Protein AF-A0A418PRT5-F1 (afdb_monomer)

Secondary structure (DSSP, 8-state):
---------------------PPPHHHHHHHHHHHHHHHHHHHHT--STTHHHHHHHHHHHHHHHHHHHHHHHHHHHHHHHH--S---TT----S-----S---HHHHHHHHHHHHHHHHHHHHHHHHHHTTTTTSHHHHS-HHHHHHHHHHHHHHHHHHHHTT-

Solvent-accessible surface area (backbone atoms only — not comparable to full-atom values): 10044 Å² total; per-residue (Å²): 139,84,82,89,81,86,85,87,83,92,72,84,87,72,80,73,72,77,74,75,81,74,57,42,72,68,51,50,51,52,52,52,52,56,51,43,54,49,48,51,58,45,46,76,69,56,80,49,89,63,42,70,61,51,39,48,53,38,52,53,51,44,53,54,46,52,58,46,48,54,57,49,49,57,48,53,53,52,49,50,67,73,42,79,73,83,76,79,89,82,78,77,81,74,96,68,79,87,84,83,74,95,66,54,56,54,53,44,37,48,50,51,32,50,49,38,51,53,51,51,51,48,51,52,53,24,46,58,54,22,72,77,51,91,49,59,52,56,74,74,61,24,75,67,51,55,51,49,46,52,52,49,29,51,56,41,49,52,56,40,56,60,71,75,111

Nearest PDB structures (foldseek):
  8ff9-assembly1_B  TM=7.705E-01  e=9.121E-03  Pseudomonas aeruginosa PAO1
  2c41-assembly1_C  TM=7.977E-01  e=1.294E-02  Thermosynechococcus vestitus BP-1
  2chp-assembly1_A  TM=7.979E-01  e=4.521E-02  Bacillus subtilis subsp. subtilis str. 168
  6txm-assembly1_E  TM=4.914E-01  e=2.737E-01  Thermotoga maritima MSB8
  4cmy-assembly1_V  TM=5.154E-01  e=6.093E-01  Chlorobaculum tepidum

Organism: NCBI:txid2056311

Mean predicted aligned error: 12.49 Å

pLDDT: mean 70.8, std 19.63, range [31.16, 93.81]

Sequence (165 aa):
MIQILETTVNTIQSGTEKEIARPSIDQLFIELRSFNEQVKISCDNFQGPDCFDLHRSFKELNAFMDLKIERMGKHVLTLEMQTFKKSSSEHYPRNYELVEGVFTDADRVSNVVSGLGNLIQITRLTLIEDSRSEKVLSRLVGKTFYQELENRRWLFSMYSKYLFM

Structure (mmCIF, N/CA/C/O backbone):
data_AF-A0A418PRT5-F1
#
_entry.id   AF-A0A418PRT5-F1
#
loop_
_atom_site.group_PDB
_atom_site.id
_atom_site.type_symbol
_atom_site.label_atom_id
_atom_site.label_alt_id
_atom_site.label_comp_id
_atom_site.label_asym_id
_atom_site.label_entity_id
_atom_site.label_seq_id
_atom_site.pdbx_PDB_ins_code
_atom_site.Cartn_x
_atom_site.Cartn_y
_atom_site.Cartn_z
_atom_site.occupancy
_atom_site.B_iso_or_equiv
_atom_site.auth_seq_id
_atom_site.auth_comp_id
_atom_site.auth_asym_id
_atom_site.auth_atom_id
_atom_site.pdbx_PDB_model_num
ATOM 1 N N . MET A 1 1 ? 19.012 43.274 57.024 1.00 36.44 1 MET A N 1
ATOM 2 C CA . MET A 1 1 ? 20.366 43.288 56.425 1.00 36.44 1 MET A CA 1
ATOM 3 C C . MET A 1 1 ? 20.755 41.831 56.222 1.00 36.44 1 MET A C 1
ATOM 5 O O . MET A 1 1 ? 20.863 41.152 57.224 1.00 36.44 1 MET A O 1
ATOM 9 N N . ILE A 1 2 ? 20.857 41.237 55.036 1.00 38.31 2 ILE A N 1
ATOM 10 C CA . ILE A 1 2 ? 21.070 41.726 53.669 1.00 38.31 2 ILE A CA 1
ATOM 11 C C . ILE A 1 2 ? 20.307 40.797 52.705 1.00 38.31 2 ILE A C 1
ATOM 13 O O . ILE A 1 2 ? 20.152 39.607 52.957 1.00 38.31 2 ILE A O 1
ATOM 17 N N . GLN A 1 3 ? 19.804 41.412 51.643 1.00 36.78 3 GLN A N 1
ATOM 18 C CA . GLN A 1 3 ? 19.104 40.871 50.479 1.00 36.78 3 GLN A CA 1
ATOM 19 C C . GLN A 1 3 ? 20.142 40.556 49.376 1.00 36.78 3 GLN A C 1
ATOM 21 O O . GLN A 1 3 ? 21.249 41.081 49.462 1.00 36.78 3 GLN A O 1
ATOM 26 N N . ILE A 1 4 ? 19.737 39.853 48.301 1.00 39.75 4 ILE A N 1
ATOM 27 C CA . ILE A 1 4 ? 20.476 39.568 47.034 1.00 39.75 4 ILE A CA 1
ATOM 28 C C . ILE A 1 4 ? 21.234 38.214 47.122 1.00 39.75 4 ILE A C 1
ATOM 30 O O . ILE A 1 4 ? 22.131 38.069 47.939 1.00 39.75 4 ILE A O 1
ATOM 34 N N . LEU A 1 5 ? 20.890 37.132 46.404 1.00 37.69 5 LEU A N 1
ATOM 35 C CA . LEU A 1 5 ? 20.594 36.992 44.971 1.00 37.69 5 LEU A CA 1
ATOM 36 C C . LEU A 1 5 ? 19.505 35.939 44.692 1.00 37.69 5 LEU A C 1
ATOM 38 O O . LEU A 1 5 ? 19.625 34.776 45.070 1.00 37.69 5 LEU A O 1
ATOM 42 N N . GLU A 1 6 ? 18.480 36.364 43.959 1.00 39.94 6 GLU A N 1
ATOM 43 C CA . GLU A 1 6 ? 17.648 35.508 43.117 1.00 39.94 6 GLU A CA 1
ATOM 44 C C . GLU A 1 6 ? 18.466 34.949 41.939 1.00 39.94 6 GLU A C 1
ATOM 46 O O . GLU A 1 6 ? 19.497 35.509 41.557 1.00 39.94 6 GLU A O 1
ATOM 51 N N . THR A 1 7 ? 17.870 33.959 41.269 1.00 39.19 7 THR A N 1
ATOM 52 C CA . THR A 1 7 ? 18.078 33.521 39.874 1.00 39.19 7 THR A CA 1
ATOM 53 C C . THR A 1 7 ? 18.835 32.201 39.703 1.00 39.19 7 THR A C 1
ATOM 55 O O . THR A 1 7 ? 19.963 32.038 40.157 1.00 39.19 7 THR A O 1
ATOM 58 N N . THR A 1 8 ? 18.198 31.299 38.936 1.00 38.09 8 THR A N 1
ATOM 59 C CA . THR A 1 8 ? 18.669 29.997 38.408 1.00 38.09 8 THR A CA 1
ATOM 60 C C . THR A 1 8 ? 18.893 28.915 39.476 1.00 38.09 8 THR A C 1
ATOM 62 O O . THR A 1 8 ? 19.818 28.996 40.261 1.00 38.09 8 THR A O 1
ATOM 65 N N . VAL A 1 9 ? 18.101 27.844 39.593 1.00 37.47 9 VAL A N 1
ATOM 66 C CA . VAL A 1 9 ? 17.667 26.905 38.548 1.00 37.47 9 VAL A CA 1
ATOM 67 C C . VAL A 1 9 ? 16.328 26.274 38.966 1.00 37.47 9 VAL A C 1
ATOM 69 O O . VAL A 1 9 ? 16.279 25.283 39.688 1.00 37.47 9 VAL A O 1
ATOM 72 N N . ASN A 1 10 ? 15.227 26.851 38.484 1.00 36.69 10 ASN A N 1
ATOM 73 C CA . ASN A 1 10 ? 14.012 26.091 38.207 1.00 36.69 10 ASN A CA 1
ATOM 74 C C . ASN A 1 10 ? 14.218 25.453 36.832 1.00 36.69 10 ASN A C 1
ATOM 76 O O . ASN A 1 10 ? 13.982 26.101 35.817 1.00 36.69 10 ASN A O 1
ATOM 80 N N . THR A 1 11 ? 14.647 24.195 36.798 1.00 34.06 11 THR A N 1
ATOM 81 C CA . THR A 1 11 ? 14.554 23.384 35.579 1.00 34.06 11 THR A CA 1
ATOM 82 C C . THR A 1 11 ? 13.957 22.034 35.939 1.00 34.06 11 THR A C 1
ATOM 84 O O . THR A 1 11 ? 14.653 21.057 36.182 1.00 34.06 11 THR A O 1
ATOM 87 N N . ILE A 1 12 ? 12.628 22.048 36.056 1.00 38.00 12 ILE A N 1
ATOM 88 C CA . ILE A 1 12 ? 11.710 21.120 35.387 1.00 38.00 12 ILE A CA 1
ATOM 89 C C . ILE A 1 12 ? 12.339 19.745 35.103 1.00 38.00 12 ILE A C 1
ATOM 91 O O . ILE A 1 12 ? 12.809 19.470 34.003 1.00 38.00 12 ILE A O 1
ATOM 95 N N . GLN A 1 13 ? 12.280 18.850 36.087 1.00 36.53 13 GLN A N 1
ATOM 96 C CA . GLN A 1 13 ? 12.197 17.415 35.822 1.00 36.53 13 GLN A CA 1
ATOM 97 C C . GLN A 1 13 ? 10.714 17.030 35.755 1.00 36.53 13 GLN A C 1
ATOM 99 O O . GLN A 1 13 ? 10.178 16.393 36.654 1.00 36.53 13 GLN A O 1
ATOM 104 N N . SER A 1 14 ? 10.033 17.434 34.680 1.00 31.47 14 SER A N 1
ATOM 105 C CA . SER A 1 14 ? 8.877 16.683 34.186 1.00 31.47 14 SER A CA 1
ATOM 106 C C . SER A 1 14 ? 9.364 15.873 32.992 1.00 31.47 14 SER A C 1
ATOM 108 O O . SER A 1 14 ? 9.338 16.333 31.850 1.00 31.47 14 SER A O 1
ATOM 110 N N . GLY A 1 15 ? 9.881 14.678 33.268 1.00 31.16 15 GLY A N 1
ATOM 111 C CA . GLY A 1 15 ? 10.048 13.666 32.238 1.00 31.16 15 GLY A CA 1
ATOM 112 C C . GLY A 1 15 ? 8.662 13.289 31.733 1.00 31.16 15 GLY A C 1
ATOM 113 O O . GLY A 1 15 ? 7.994 12.453 32.328 1.00 31.16 15 GLY A O 1
ATOM 114 N N . THR A 1 16 ? 8.206 13.937 30.664 1.00 31.67 16 THR A N 1
ATOM 115 C CA . THR A 1 16 ? 7.143 13.391 29.829 1.00 31.67 16 THR A CA 1
ATOM 116 C C . THR A 1 16 ? 7.718 12.135 29.193 1.00 31.67 16 THR A C 1
ATOM 118 O O . THR A 1 16 ? 8.464 12.215 28.212 1.00 31.67 16 THR A O 1
ATOM 121 N N . GLU A 1 17 ? 7.416 10.973 29.771 1.00 32.81 17 GLU A N 1
ATOM 122 C CA . GLU A 1 17 ? 7.368 9.744 28.990 1.00 32.81 17 GLU A CA 1
ATOM 123 C C . GLU A 1 17 ? 6.580 10.088 27.726 1.00 32.81 17 GLU A C 1
ATOM 125 O O . GLU A 1 17 ? 5.441 10.551 27.808 1.00 32.81 17 GLU A O 1
ATOM 130 N N . LYS A 1 18 ? 7.224 9.991 26.558 1.00 35.78 18 LYS A N 1
ATOM 131 C CA . LYS A 1 18 ? 6.521 10.103 25.284 1.00 35.78 18 LYS A CA 1
ATOM 132 C C . LYS A 1 18 ? 5.455 9.020 25.311 1.00 35.78 18 LYS A C 1
ATOM 134 O O . LYS A 1 18 ? 5.779 7.849 25.125 1.00 35.78 18 LYS A O 1
ATOM 139 N N . GLU A 1 19 ? 4.215 9.402 25.590 1.00 39.31 19 GLU A N 1
ATOM 140 C CA . GLU A 1 19 ? 3.065 8.542 25.394 1.00 39.31 19 GLU A CA 1
ATOM 141 C C . GLU A 1 19 ? 3.161 8.065 23.945 1.00 39.31 19 GLU A C 1
ATOM 143 O O . GLU A 1 19 ? 3.113 8.866 23.010 1.00 39.31 19 GLU A O 1
ATOM 148 N N . ILE A 1 20 ? 3.475 6.780 23.755 1.00 45.53 20 ILE A N 1
ATOM 149 C CA . ILE A 1 20 ? 3.627 6.203 22.423 1.00 45.53 20 ILE A CA 1
ATOM 150 C C . ILE A 1 20 ? 2.248 6.327 21.790 1.00 45.53 20 ILE A C 1
ATOM 152 O O . ILE A 1 20 ? 1.342 5.575 22.154 1.00 45.53 20 ILE A O 1
ATOM 156 N N . ALA A 1 21 ? 2.079 7.317 20.912 1.00 57.00 21 ALA A N 1
ATOM 157 C CA . ALA A 1 21 ? 0.820 7.591 20.243 1.00 57.00 21 ALA A CA 1
ATOM 158 C C . ALA A 1 21 ? 0.346 6.295 19.579 1.00 57.00 21 ALA A C 1
ATOM 160 O O . ALA A 1 21 ? 0.979 5.774 18.657 1.00 57.00 21 ALA A O 1
ATOM 161 N N . ARG A 1 22 ? -0.728 5.717 20.118 1.00 66.19 22 ARG A N 1
ATOM 162 C CA . ARG A 1 22 ? -1.275 4.455 19.626 1.00 66.19 22 ARG A CA 1
ATOM 163 C C . ARG A 1 22 ? -1.928 4.737 18.271 1.00 66.19 22 ARG A C 1
ATOM 165 O O . ARG A 1 22 ? -2.781 5.622 18.205 1.00 66.19 22 ARG A O 1
ATOM 172 N N . PRO A 1 23 ? -1.539 4.043 17.191 1.00 70.94 23 PRO A N 1
ATOM 173 C CA . PRO A 1 23 ? -2.022 4.379 15.859 1.00 70.94 23 PRO A CA 1
ATOM 174 C C . PRO A 1 23 ? -3.522 4.082 15.734 1.00 70.94 23 PRO A C 1
ATOM 176 O O . PRO A 1 23 ? -3.955 2.934 15.844 1.00 70.94 23 PRO A O 1
ATOM 179 N N . SER A 1 24 ? -4.306 5.133 15.496 1.00 77.00 24 SER A N 1
ATOM 180 C CA . SER A 1 24 ? -5.763 5.089 15.349 1.00 77.00 24 SER A CA 1
ATOM 181 C C . SER A 1 24 ? -6.197 4.734 13.919 1.00 77.00 24 SER A C 1
ATOM 183 O O . SER A 1 24 ? -5.382 4.692 12.992 1.00 77.00 24 SER A O 1
ATOM 185 N N . ILE A 1 25 ? -7.502 4.494 13.721 1.00 78.69 25 ILE A N 1
ATOM 186 C CA . ILE A 1 25 ? -8.084 4.338 12.376 1.00 78.69 25 ILE A CA 1
ATOM 187 C C . ILE A 1 25 ? -7.848 5.578 11.508 1.00 78.69 25 ILE A C 1
ATOM 189 O O . ILE A 1 25 ? -7.563 5.437 10.320 1.00 78.69 25 ILE A O 1
ATOM 193 N N . ASP A 1 26 ? -7.907 6.764 12.113 1.00 78.56 26 ASP A N 1
ATOM 194 C CA . ASP A 1 26 ? -7.696 8.040 11.432 1.00 78.56 26 ASP A CA 1
ATOM 195 C C . ASP A 1 26 ? -6.249 8.152 10.946 1.00 78.56 26 ASP A C 1
ATOM 197 O O . ASP A 1 26 ? -6.015 8.493 9.787 1.00 78.56 26 ASP A O 1
ATOM 201 N N . GLN A 1 27 ? -5.277 7.759 11.785 1.00 80.88 27 GLN A N 1
ATOM 202 C CA . GLN A 1 27 ? -3.875 7.680 11.372 1.00 80.88 27 GLN A CA 1
ATOM 203 C C . GLN A 1 27 ? -3.712 6.718 10.191 1.00 80.88 27 GLN A C 1
ATOM 205 O O . GLN A 1 27 ? -3.128 7.092 9.178 1.00 80.88 27 GLN A O 1
ATOM 210 N N . LEU A 1 28 ? -4.248 5.495 10.280 1.00 84.75 28 LEU A N 1
ATOM 211 C CA . LEU A 1 28 ? -4.141 4.521 9.189 1.00 84.75 28 LEU A CA 1
ATOM 212 C C . LEU A 1 28 ? -4.776 5.046 7.891 1.00 84.75 28 LEU A C 1
ATOM 214 O O . LEU A 1 28 ? -4.238 4.821 6.809 1.00 84.75 28 LEU A O 1
ATOM 218 N N . PHE A 1 29 ? -5.900 5.757 7.988 1.00 84.50 29 PHE A N 1
ATOM 219 C CA . PHE A 1 29 ? -6.559 6.376 6.842 1.00 84.50 29 PHE A CA 1
ATOM 220 C C . PHE A 1 29 ? -5.696 7.466 6.190 1.00 84.50 29 PHE A C 1
ATOM 222 O O . PHE A 1 29 ? -5.560 7.479 4.964 1.00 84.50 29 PHE A O 1
ATOM 229 N N . ILE A 1 30 ? -5.088 8.350 6.987 1.00 84.56 30 ILE A N 1
ATOM 230 C CA . ILE A 1 30 ? -4.182 9.400 6.498 1.00 84.56 30 ILE A CA 1
ATOM 231 C C . ILE A 1 30 ? -2.981 8.774 5.781 1.00 84.56 30 ILE A C 1
ATOM 233 O O . ILE A 1 30 ? -2.681 9.144 4.646 1.00 84.56 30 ILE A O 1
ATOM 237 N N . GLU A 1 31 ? -2.344 7.780 6.401 1.00 86.12 31 GLU A N 1
ATOM 238 C CA . GLU A 1 31 ? -1.177 7.083 5.845 1.00 86.12 31 GLU A CA 1
ATOM 239 C C . GLU A 1 31 ? -1.513 6.366 4.538 1.00 86.12 31 GLU A C 1
ATOM 241 O O . GLU A 1 31 ? -0.782 6.476 3.555 1.00 86.12 31 GLU A O 1
ATOM 246 N N . LEU A 1 32 ? -2.659 5.680 4.490 1.00 88.75 32 LEU A N 1
ATOM 247 C CA . LEU A 1 32 ? -3.126 5.001 3.286 1.00 88.75 32 LEU A CA 1
ATOM 248 C C . LEU A 1 32 ? -3.353 5.990 2.134 1.00 88.75 32 LEU A C 1
ATOM 250 O O . LEU A 1 32 ? -2.975 5.704 0.997 1.00 88.75 32 LEU A O 1
ATOM 254 N N . ARG A 1 33 ? -3.947 7.160 2.411 1.00 88.75 33 ARG A N 1
ATOM 255 C CA . ARG A 1 33 ? -4.152 8.208 1.400 1.00 88.75 33 ARG A CA 1
ATOM 256 C C . ARG A 1 33 ? -2.834 8.775 0.891 1.00 88.75 33 ARG A C 1
ATOM 258 O O . ARG A 1 33 ? -2.658 8.855 -0.322 1.00 88.75 33 ARG A O 1
ATOM 265 N N . SER A 1 34 ? -1.931 9.147 1.797 1.00 86.62 34 SER A N 1
ATOM 266 C CA . SER A 1 34 ? -0.631 9.710 1.428 1.00 86.62 34 SER A CA 1
ATOM 267 C C . SER A 1 34 ? 0.217 8.711 0.645 1.00 86.62 34 SER A C 1
ATOM 269 O O . SER A 1 34 ? 0.795 9.076 -0.375 1.00 86.62 34 SER A O 1
ATOM 271 N N . PHE A 1 35 ? 0.234 7.440 1.048 1.00 90.62 35 PHE A N 1
ATOM 272 C CA . PHE A 1 35 ? 0.939 6.406 0.297 1.00 90.62 35 PHE A CA 1
ATOM 273 C C . PHE A 1 35 ? 0.342 6.211 -1.105 1.00 90.62 35 PHE A C 1
ATOM 275 O O . PHE A 1 35 ? 1.079 6.182 -2.088 1.00 90.62 35 PHE A O 1
ATOM 282 N N . ASN A 1 36 ? -0.986 6.153 -1.235 1.00 91.81 36 ASN A N 1
ATOM 283 C CA . ASN A 1 36 ? -1.643 5.993 -2.535 1.00 91.81 36 ASN A CA 1
ATOM 284 C C . ASN A 1 36 ? -1.367 7.152 -3.504 1.00 91.81 36 ASN A C 1
ATOM 286 O O . ASN A 1 36 ? -1.156 6.928 -4.694 1.00 91.81 36 ASN A O 1
ATOM 290 N N . GLU A 1 37 ? -1.308 8.386 -3.008 1.00 87.69 37 GLU A N 1
ATOM 291 C CA . GLU A 1 37 ? -0.903 9.542 -3.814 1.00 87.69 37 GLU A CA 1
ATOM 292 C C . GLU A 1 37 ? 0.513 9.370 -4.382 1.00 87.69 37 GLU A C 1
ATOM 294 O O . GLU A 1 37 ? 0.748 9.599 -5.569 1.00 87.69 37 GLU A O 1
ATOM 299 N N . GLN A 1 38 ? 1.442 8.849 -3.584 1.00 86.25 38 GLN A N 1
ATOM 300 C CA . GLN A 1 38 ? 2.798 8.573 -4.056 1.00 86.25 38 GLN A CA 1
ATOM 301 C C . GLN A 1 38 ? 2.888 7.424 -5.046 1.00 86.25 38 GLN A C 1
ATOM 303 O O . GLN A 1 38 ? 3.702 7.472 -5.971 1.00 86.25 38 GLN A O 1
ATOM 308 N N . VAL A 1 39 ? 2.063 6.392 -4.881 1.00 89.94 39 VAL A N 1
ATOM 309 C CA . VAL A 1 39 ? 1.989 5.302 -5.855 1.00 89.94 39 VAL A CA 1
ATOM 310 C C . VAL A 1 39 ? 1.475 5.825 -7.198 1.00 89.94 39 VAL A C 1
ATOM 312 O O . VAL A 1 39 ? 2.010 5.440 -8.237 1.00 89.94 39 VAL A O 1
ATOM 315 N N . LYS A 1 40 ? 0.520 6.764 -7.209 1.00 89.44 40 LYS A N 1
ATOM 316 C CA . LYS A 1 40 ? 0.070 7.455 -8.433 1.00 89.44 40 LYS A CA 1
ATOM 317 C C . LYS A 1 40 ? 1.203 8.253 -9.082 1.00 89.44 40 LYS A C 1
ATOM 319 O O . LYS A 1 40 ? 1.493 8.032 -1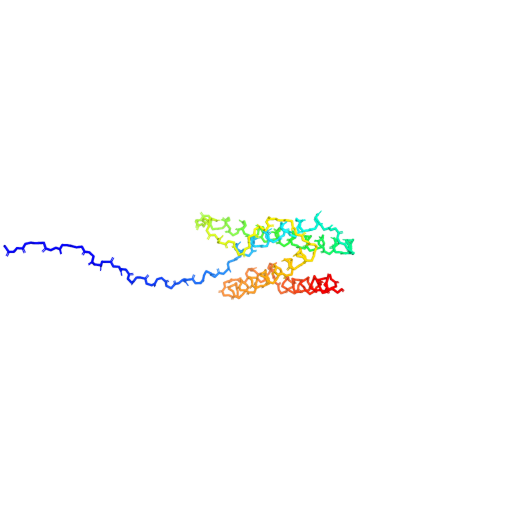0.255 1.00 89.44 40 LYS A O 1
ATOM 324 N N . ILE A 1 41 ? 1.918 9.069 -8.306 1.00 85.88 41 ILE A N 1
ATOM 325 C CA . ILE A 1 41 ? 3.084 9.827 -8.796 1.00 85.88 41 ILE A CA 1
ATOM 326 C C . ILE A 1 41 ? 4.167 8.889 -9.351 1.00 85.88 41 ILE A C 1
ATOM 328 O O . ILE A 1 41 ? 4.773 9.174 -10.383 1.00 85.88 41 ILE A O 1
ATOM 332 N N . SER A 1 42 ? 4.416 7.757 -8.690 1.00 84.62 42 SER A N 1
ATOM 333 C CA . SER A 1 42 ? 5.399 6.764 -9.138 1.00 84.62 42 SER A CA 1
ATOM 334 C C . SER A 1 42 ? 4.971 6.086 -10.439 1.00 84.62 42 SER A C 1
ATOM 336 O O . SER A 1 42 ? 5.795 5.918 -11.332 1.00 84.62 42 SER A O 1
ATOM 338 N N . CYS A 1 43 ? 3.685 5.753 -10.564 1.00 86.50 43 CYS A N 1
ATOM 339 C CA . CYS A 1 43 ? 3.093 5.111 -11.735 1.00 86.50 43 CYS A CA 1
ATOM 340 C C . CYS A 1 43 ? 3.192 5.971 -13.001 1.00 86.50 43 CYS A C 1
ATOM 342 O O . CYS A 1 43 ? 3.457 5.440 -14.079 1.00 86.50 43 CYS A O 1
ATOM 344 N N . ASP A 1 44 ? 2.943 7.276 -12.877 1.00 84.31 44 ASP A N 1
ATOM 345 C CA . ASP A 1 44 ? 2.857 8.181 -14.029 1.00 84.31 44 ASP A CA 1
ATOM 346 C C . ASP A 1 44 ? 4.242 8.594 -14.561 1.00 84.31 44 ASP A C 1
ATOM 348 O O . ASP A 1 44 ? 4.364 9.023 -15.704 1.00 84.31 44 ASP A O 1
ATOM 352 N N . ASN A 1 45 ? 5.295 8.424 -13.754 1.00 78.75 45 ASN A N 1
ATOM 353 C CA . ASN A 1 45 ? 6.655 8.871 -14.066 1.00 78.75 45 ASN A CA 1
ATOM 354 C C . ASN A 1 45 ? 7.659 7.725 -14.304 1.00 78.75 45 ASN A C 1
ATOM 356 O O . ASN A 1 45 ? 8.863 7.978 -14.346 1.00 78.75 45 ASN A O 1
ATOM 360 N N . PHE A 1 46 ? 7.197 6.478 -14.414 1.00 78.25 46 PHE A N 1
ATOM 361 C CA . PHE A 1 46 ? 8.062 5.318 -14.652 1.00 78.25 46 PHE A CA 1
ATOM 362 C C . PHE A 1 46 ? 8.451 5.197 -16.133 1.00 78.25 46 PHE A C 1
ATOM 364 O O . PHE A 1 46 ? 7.582 5.304 -17.001 1.00 78.25 46 PHE A O 1
ATOM 371 N N . GLN A 1 47 ? 9.732 4.952 -16.432 1.00 76.31 47 GLN A N 1
ATOM 372 C CA . GLN A 1 47 ? 10.251 4.915 -17.815 1.00 76.31 47 GLN A CA 1
ATOM 373 C C . GLN A 1 47 ? 11.144 3.698 -18.134 1.00 76.31 47 GLN A C 1
ATOM 375 O O . GLN A 1 47 ? 11.734 3.632 -19.213 1.00 76.31 47 GLN A O 1
ATOM 380 N N . GLY A 1 48 ? 11.226 2.725 -17.227 1.00 72.25 48 GLY A N 1
ATOM 381 C CA . GLY A 1 48 ? 12.205 1.642 -17.283 1.00 72.25 48 GLY A CA 1
ATOM 382 C C . GLY A 1 48 ? 11.818 0.457 -18.174 1.00 72.25 48 GLY A C 1
ATOM 383 O O . GLY A 1 48 ? 10.701 0.403 -18.707 1.00 72.25 48 GLY A O 1
ATOM 384 N N . PRO A 1 49 ? 12.723 -0.534 -18.318 1.00 67.94 49 PRO A N 1
ATOM 385 C CA . PRO A 1 49 ? 12.366 -1.836 -18.875 1.00 67.94 49 PRO A CA 1
ATOM 386 C C . PRO A 1 49 ? 11.199 -2.440 -18.073 1.00 67.94 49 PRO A C 1
ATOM 388 O O . PRO A 1 49 ? 11.055 -2.183 -16.880 1.00 67.94 49 PRO A O 1
ATOM 391 N N . ASP A 1 50 ? 10.313 -3.170 -18.752 1.00 76.38 50 ASP A N 1
ATOM 392 C CA . ASP A 1 50 ? 9.064 -3.719 -18.190 1.00 76.38 50 ASP A CA 1
ATOM 393 C C . ASP A 1 50 ? 8.028 -2.674 -17.727 1.00 76.38 50 ASP A C 1
ATOM 395 O O . ASP A 1 50 ? 7.104 -2.978 -16.967 1.00 76.38 50 ASP A O 1
ATOM 399 N N . CYS A 1 51 ? 8.126 -1.445 -18.251 1.00 80.00 51 CYS A N 1
ATOM 400 C CA . CYS A 1 51 ? 7.181 -0.346 -18.029 1.00 80.00 51 CYS A CA 1
ATOM 401 C C . CYS A 1 51 ? 5.710 -0.786 -18.051 1.00 80.00 51 CYS A C 1
ATOM 403 O O . CYS A 1 51 ? 4.963 -0.429 -17.145 1.00 80.00 51 CYS A O 1
ATOM 405 N N . PHE A 1 52 ? 5.279 -1.595 -19.021 1.00 85.19 52 PHE A N 1
ATOM 406 C CA . PHE A 1 52 ? 3.874 -1.997 -19.124 1.00 85.19 52 PHE A CA 1
ATOM 407 C C . PHE A 1 52 ? 3.406 -2.893 -17.969 1.00 85.19 52 PHE A C 1
ATOM 409 O O . PHE A 1 52 ? 2.313 -2.679 -17.435 1.00 85.19 52 PHE A O 1
ATOM 416 N N . ASP A 1 53 ? 4.219 -3.868 -17.562 1.00 86.81 53 ASP A N 1
ATOM 417 C CA . ASP A 1 53 ? 3.869 -4.808 -16.493 1.00 86.81 53 ASP A CA 1
ATOM 418 C C . ASP A 1 53 ? 3.914 -4.131 -15.124 1.00 86.81 53 ASP A C 1
ATOM 420 O O . ASP A 1 53 ? 3.016 -4.313 -14.288 1.00 86.81 53 ASP A O 1
ATOM 424 N N . LEU A 1 54 ? 4.910 -3.272 -14.910 1.00 86.06 54 LEU A N 1
ATOM 425 C CA . LEU A 1 54 ? 5.006 -2.510 -13.678 1.00 86.06 54 LEU A CA 1
ATOM 426 C C . LEU A 1 54 ? 3.923 -1.428 -13.596 1.00 86.06 54 LEU A C 1
ATOM 428 O O . LEU A 1 54 ? 3.298 -1.270 -12.549 1.00 86.06 54 LEU A O 1
ATOM 432 N N . HIS A 1 55 ? 3.621 -0.735 -14.696 1.00 88.44 55 HIS A N 1
ATOM 433 C CA . HIS A 1 55 ? 2.528 0.237 -14.750 1.00 88.44 55 HIS A CA 1
ATOM 434 C C . HIS A 1 55 ? 1.178 -0.435 -14.479 1.00 88.44 55 HIS A C 1
ATOM 436 O O . HIS A 1 55 ? 0.375 0.091 -13.706 1.00 88.44 55 HIS A O 1
ATOM 442 N N . ARG A 1 56 ? 0.933 -1.637 -15.024 1.00 90.94 56 ARG A N 1
ATOM 443 C CA . ARG A 1 56 ? -0.248 -2.439 -14.664 1.00 90.94 56 ARG A CA 1
ATOM 444 C C . ARG A 1 56 ? -0.269 -2.745 -13.166 1.00 90.94 56 ARG A C 1
ATOM 446 O O . ARG A 1 56 ? -1.279 -2.488 -12.515 1.00 90.94 56 ARG A O 1
ATOM 453 N N . SER A 1 57 ? 0.845 -3.222 -12.613 1.00 91.12 57 SER A N 1
ATOM 454 C CA . SER A 1 57 ? 0.968 -3.543 -11.183 1.00 91.12 57 SER A CA 1
ATOM 455 C C . SER A 1 57 ? 0.701 -2.320 -10.294 1.00 91.12 57 SER A C 1
ATOM 457 O O . SER A 1 57 ? 0.025 -2.427 -9.268 1.00 91.12 57 SER A O 1
ATOM 459 N N . PHE A 1 58 ? 1.166 -1.138 -10.705 1.00 91.56 58 PHE A 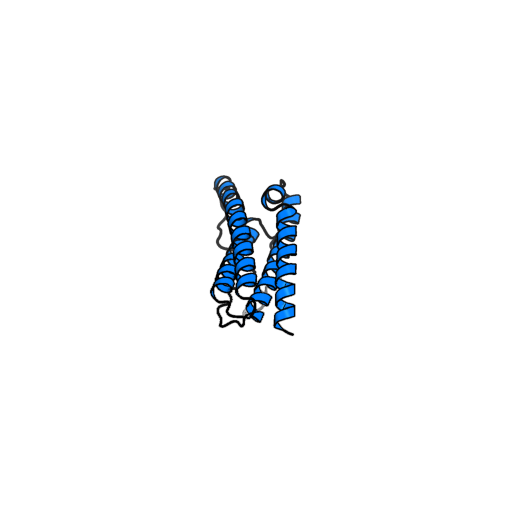N 1
ATOM 460 C CA . PHE A 1 58 ? 0.875 0.128 -10.041 1.00 91.56 58 PHE A CA 1
ATOM 461 C C . PHE A 1 58 ? -0.601 0.516 -10.121 1.00 91.56 58 PHE A C 1
ATOM 463 O O . PHE A 1 58 ? -1.183 0.902 -9.108 1.00 91.56 58 PHE A O 1
ATOM 470 N N . LYS A 1 59 ? -1.237 0.402 -11.294 1.00 91.88 59 LYS A N 1
ATOM 471 C CA . LYS A 1 59 ? -2.672 0.691 -11.446 1.00 91.88 59 LYS A CA 1
ATOM 472 C C . LYS A 1 59 ? -3.533 -0.261 -10.614 1.00 91.88 59 LYS A C 1
ATOM 474 O O . LYS A 1 59 ? -4.487 0.196 -9.991 1.00 91.88 59 LYS A O 1
ATOM 479 N N . GLU A 1 60 ? -3.178 -1.542 -10.539 1.00 93.56 60 GLU A N 1
ATOM 480 C CA . GLU A 1 60 ? -3.855 -2.508 -9.666 1.00 93.56 60 GLU A CA 1
ATOM 481 C C . GLU A 1 60 ? -3.708 -2.150 -8.184 1.00 93.56 60 GLU A C 1
ATOM 483 O O . GLU A 1 60 ? -4.691 -2.181 -7.442 1.00 93.56 60 GLU A O 1
ATOM 488 N N . LEU A 1 61 ? -2.499 -1.767 -7.755 1.00 93.81 61 LEU A N 1
ATOM 489 C CA . LEU A 1 61 ? -2.253 -1.320 -6.386 1.00 93.81 61 LEU A CA 1
ATOM 490 C C . LEU A 1 61 ? -3.057 -0.046 -6.063 1.00 93.81 61 LEU A C 1
ATOM 492 O O . LEU A 1 61 ? -3.715 0.006 -5.025 1.00 93.81 61 LEU A O 1
ATOM 496 N N . ASN A 1 62 ? -3.075 0.941 -6.964 1.00 92.50 62 ASN A N 1
ATOM 497 C CA . ASN A 1 62 ? -3.872 2.164 -6.817 1.00 92.50 62 ASN A CA 1
ATOM 498 C C . ASN A 1 62 ? -5.371 1.860 -6.704 1.00 92.50 62 ASN A C 1
ATOM 500 O O . ASN A 1 62 ? -6.025 2.344 -5.784 1.00 92.50 62 ASN A O 1
ATOM 504 N N . ALA A 1 63 ? -5.915 1.013 -7.582 1.00 92.12 63 ALA A N 1
ATOM 505 C CA . ALA A 1 63 ? -7.326 0.628 -7.543 1.00 92.12 63 ALA A CA 1
ATOM 506 C C . ALA A 1 63 ? -7.691 -0.090 -6.233 1.00 92.12 63 ALA A C 1
ATOM 508 O O . ALA A 1 63 ? -8.735 0.176 -5.631 1.00 92.12 63 ALA A O 1
ATOM 509 N N . PHE A 1 64 ? -6.810 -0.976 -5.760 1.00 91.81 64 PHE A N 1
ATOM 510 C CA . PHE A 1 64 ? -6.964 -1.627 -4.465 1.00 91.81 64 PHE A CA 1
ATOM 511 C C . PHE A 1 64 ? -6.977 -0.611 -3.315 1.00 91.81 64 PHE A C 1
ATOM 513 O O . PHE A 1 64 ? -7.859 -0.678 -2.456 1.00 91.81 64 PHE A O 1
ATOM 520 N N . MET A 1 65 ? -6.036 0.337 -3.296 1.00 90.69 65 MET A N 1
ATOM 521 C CA . MET A 1 65 ? -5.957 1.355 -2.248 1.00 90.69 65 MET A CA 1
ATOM 522 C C . MET A 1 65 ? -7.138 2.322 -2.285 1.00 90.69 65 MET A C 1
ATOM 524 O O . MET A 1 65 ? -7.716 2.580 -1.233 1.00 90.69 65 MET A O 1
ATOM 528 N N . ASP A 1 66 ? -7.558 2.791 -3.462 1.00 90.44 66 ASP A N 1
ATOM 529 C CA . ASP A 1 66 ? -8.714 3.681 -3.627 1.00 90.44 66 ASP A CA 1
ATOM 530 C C . ASP A 1 66 ? -9.989 3.053 -3.036 1.00 90.44 66 ASP A C 1
ATOM 532 O O . ASP A 1 66 ? -10.693 3.689 -2.250 1.00 90.44 66 ASP A O 1
ATOM 536 N N . LEU A 1 67 ? -10.238 1.764 -3.300 1.00 89.56 67 LEU A N 1
ATOM 537 C CA . LEU A 1 67 ? -11.380 1.038 -2.733 1.00 89.56 67 LEU A CA 1
ATOM 538 C C . LEU A 1 67 ? -11.312 0.929 -1.200 1.00 89.56 67 LEU A C 1
ATOM 540 O O . LEU A 1 67 ? -12.341 0.910 -0.518 1.00 89.56 67 LEU A O 1
ATOM 544 N N . LYS A 1 68 ? -10.108 0.830 -0.633 1.00 87.88 68 LYS A N 1
ATOM 545 C CA . LYS A 1 68 ? -9.909 0.753 0.821 1.00 87.88 68 LYS A CA 1
ATOM 546 C C . LYS A 1 68 ? -10.050 2.121 1.473 1.00 87.88 68 LYS A C 1
ATOM 548 O O . LYS A 1 68 ? -10.738 2.215 2.485 1.00 87.88 68 LYS A O 1
ATOM 553 N N . ILE A 1 69 ? -9.511 3.165 0.850 1.00 86.88 69 ILE A N 1
ATOM 554 C CA . ILE A 1 69 ? -9.693 4.564 1.247 1.00 86.88 69 ILE A CA 1
ATOM 555 C C . ILE A 1 69 ? -11.179 4.917 1.255 1.00 86.88 69 ILE A C 1
ATOM 557 O O . ILE A 1 69 ? -11.654 5.457 2.244 1.00 86.88 69 ILE A O 1
ATOM 561 N N . GLU A 1 70 ? -11.941 4.571 0.216 1.00 85.81 70 GLU A N 1
ATOM 562 C CA . GLU A 1 70 ? -13.379 4.863 0.167 1.00 85.81 70 GLU A CA 1
ATOM 563 C C . GLU A 1 70 ? -14.135 4.201 1.332 1.00 85.81 70 GLU A C 1
ATOM 565 O O . GLU A 1 70 ? -14.930 4.843 2.024 1.00 85.81 70 GLU A O 1
ATOM 570 N N . ARG A 1 71 ? -13.864 2.914 1.588 1.00 83.38 71 ARG A N 1
ATOM 571 C CA . ARG A 1 71 ? -14.497 2.166 2.686 1.00 83.38 71 ARG A CA 1
ATOM 572 C C . ARG A 1 71 ? -14.107 2.718 4.054 1.00 83.38 71 ARG A C 1
ATOM 574 O O . ARG A 1 71 ? -14.977 2.870 4.905 1.00 83.38 71 ARG A O 1
ATOM 581 N N . MET A 1 72 ? -12.829 3.028 4.260 1.00 81.44 72 MET A N 1
ATOM 582 C CA . MET A 1 72 ? -12.336 3.628 5.501 1.00 81.44 72 MET A CA 1
ATOM 583 C C . MET A 1 72 ? -12.901 5.030 5.712 1.00 81.44 72 MET A C 1
ATOM 585 O O . MET A 1 72 ? -13.410 5.310 6.790 1.00 81.44 72 MET A O 1
ATOM 589 N N . GLY A 1 73 ? -12.913 5.869 4.676 1.00 78.50 73 GLY A N 1
ATOM 590 C CA . GLY A 1 73 ? -13.434 7.233 4.733 1.00 78.50 73 GLY A CA 1
ATOM 591 C C . GLY A 1 73 ? -14.916 7.285 5.101 1.00 78.50 73 GLY A C 1
ATOM 592 O O . GLY A 1 73 ? -15.302 8.075 5.955 1.00 78.50 73 GLY A O 1
ATOM 593 N N . LYS A 1 74 ? -15.745 6.384 4.552 1.00 75.69 74 LYS A N 1
ATOM 594 C CA . LYS A 1 74 ? -17.157 6.250 4.961 1.00 75.69 74 LYS A CA 1
ATOM 595 C C . LYS A 1 74 ? -17.302 5.978 6.462 1.00 75.69 74 LYS A C 1
ATOM 597 O O . LYS A 1 74 ? -18.206 6.519 7.093 1.00 75.69 74 LYS A O 1
ATOM 602 N N . HIS A 1 75 ? -16.416 5.171 7.042 1.00 70.88 75 HIS A N 1
ATOM 603 C CA . HIS A 1 75 ? -16.444 4.867 8.472 1.00 70.88 75 HIS A CA 1
ATOM 604 C C . HIS A 1 75 ? -15.876 5.978 9.345 1.00 70.88 75 HIS A C 1
ATOM 606 O O . HIS A 1 75 ? -16.498 6.276 10.357 1.00 70.88 75 HIS A O 1
ATOM 612 N N . VAL A 1 76 ? -14.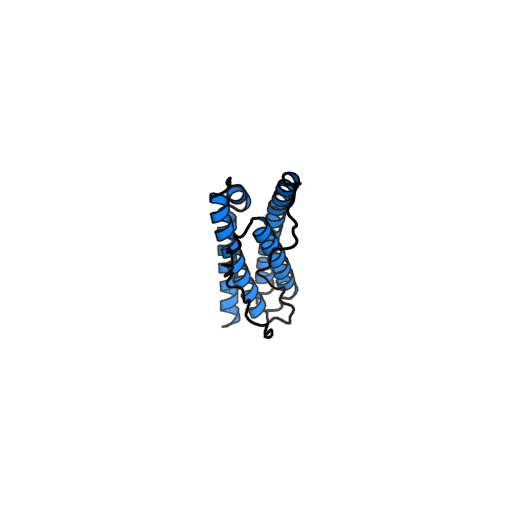761 6.601 8.956 1.00 69.44 76 VAL A N 1
ATOM 613 C CA . VAL A 1 76 ? -14.205 7.767 9.663 1.00 69.44 76 VAL A CA 1
ATOM 614 C C . VAL A 1 76 ? -15.261 8.870 9.737 1.00 69.44 76 VAL A C 1
ATOM 616 O O . VAL A 1 76 ? -15.603 9.299 10.830 1.00 69.44 76 VAL A O 1
ATOM 619 N N . LEU A 1 77 ? -15.909 9.205 8.616 1.00 64.56 77 LEU A N 1
ATOM 620 C CA . LEU A 1 77 ? -17.002 10.185 8.589 1.00 64.56 77 LEU A CA 1
ATOM 621 C C . LEU A 1 77 ? -18.202 9.768 9.453 1.00 64.56 77 LEU A C 1
ATOM 623 O O . LEU A 1 77 ? -18.805 10.602 10.120 1.00 64.56 77 LEU A O 1
ATOM 627 N N . THR A 1 78 ? -18.561 8.479 9.468 1.00 63.62 78 THR A N 1
ATOM 628 C CA . THR A 1 78 ? -19.659 7.977 10.315 1.00 63.62 78 THR A CA 1
ATOM 629 C C . THR A 1 78 ? -19.312 8.077 11.805 1.00 63.62 78 THR A C 1
ATOM 631 O O . THR A 1 78 ? -20.171 8.433 12.610 1.00 63.62 78 THR A O 1
ATOM 634 N N . LEU A 1 79 ? -18.061 7.786 12.176 1.00 60.16 79 LEU A N 1
ATOM 635 C CA . LEU A 1 79 ? -17.564 7.906 13.546 1.00 60.16 79 LEU A CA 1
ATOM 636 C C . LEU A 1 79 ? -17.475 9.373 13.970 1.00 60.16 79 LEU A C 1
ATOM 638 O O . LEU A 1 79 ? -17.962 9.693 15.045 1.00 60.16 79 LEU A O 1
ATOM 642 N N . GLU A 1 80 ? -16.961 10.264 13.120 1.00 56.94 80 GLU A N 1
ATOM 643 C CA . GLU A 1 80 ? -16.944 11.720 13.342 1.00 56.94 80 GLU A CA 1
ATOM 644 C C . GLU A 1 80 ? -18.359 12.296 13.493 1.00 56.94 80 GLU A C 1
ATOM 646 O O . GLU A 1 80 ? -18.608 13.142 14.353 1.00 56.94 80 GLU A O 1
ATOM 651 N N . MET A 1 81 ? -19.323 11.787 12.717 1.00 51.31 81 MET A N 1
ATOM 652 C CA . MET A 1 81 ? -20.733 12.157 12.852 1.00 51.31 81 MET A CA 1
ATOM 653 C C . MET A 1 81 ? -21.339 11.724 14.197 1.00 51.31 81 MET A C 1
ATOM 655 O O . MET A 1 81 ? -22.187 12.430 14.744 1.00 51.31 81 MET A O 1
ATOM 659 N N . GLN A 1 82 ? -20.895 10.595 14.756 1.00 50.34 82 GLN A N 1
ATOM 660 C CA . GLN A 1 82 ? -21.289 10.135 16.094 1.00 50.34 82 GLN A CA 1
ATOM 661 C C . GLN A 1 82 ? -20.517 10.851 17.214 1.00 50.34 82 GLN A C 1
ATOM 663 O O . GLN A 1 82 ? -21.063 11.071 18.295 1.00 50.34 82 GLN A O 1
ATOM 668 N N . THR A 1 83 ? -19.274 11.262 16.956 1.00 45.19 83 THR A N 1
ATOM 669 C CA . THR A 1 83 ? -18.384 11.954 17.897 1.00 45.19 83 THR A CA 1
ATOM 670 C C . THR A 1 83 ? -18.380 13.471 17.706 1.00 45.19 83 THR A C 1
ATOM 672 O O . THR A 1 83 ? -17.406 14.126 18.074 1.00 45.19 83 THR A O 1
ATOM 675 N N . PHE A 1 84 ? -19.501 14.075 17.273 1.00 36.59 84 PHE A N 1
ATOM 676 C CA . PHE A 1 84 ? -19.741 15.538 17.235 1.00 36.59 84 PHE A CA 1
ATOM 677 C C . PHE A 1 84 ? -19.684 16.242 18.617 1.00 36.59 84 PHE A C 1
ATOM 679 O O . PHE A 1 84 ? -20.306 17.274 18.862 1.00 36.59 84 PHE A O 1
ATOM 686 N N . LYS A 1 85 ? -18.890 15.708 19.543 1.00 38.91 85 LYS A N 1
ATOM 687 C CA . LYS A 1 85 ? -18.114 16.451 20.524 1.00 38.91 85 LYS A CA 1
ATOM 688 C C . LYS A 1 85 ? -16.637 16.047 20.401 1.00 38.91 85 LYS A C 1
ATOM 690 O O . LYS A 1 85 ? -16.172 15.173 21.121 1.00 38.91 85 LYS A O 1
ATOM 695 N N . LYS A 1 86 ? -15.899 16.822 19.598 1.00 40.91 86 LYS A N 1
ATOM 696 C CA . LYS A 1 86 ? -14.476 17.144 19.810 1.00 40.91 86 LYS A CA 1
ATOM 697 C C . LYS A 1 86 ? -13.465 16.043 19.432 1.00 40.91 86 LYS A C 1
ATOM 699 O O . LYS A 1 86 ? -12.953 15.340 20.292 1.00 40.91 86 LYS A O 1
ATOM 704 N N . SER A 1 87 ? -13.045 16.021 18.170 1.00 37.94 87 SER A N 1
ATOM 705 C CA . SER A 1 87 ? -11.674 15.629 17.823 1.00 37.94 87 SER A CA 1
ATOM 706 C C . SER A 1 87 ? -11.206 16.460 16.633 1.00 37.94 87 SER A C 1
ATOM 708 O O . SER A 1 87 ? -11.695 16.318 15.519 1.00 37.94 87 SER A O 1
ATOM 710 N N . SER A 1 88 ? -10.318 17.410 16.907 1.00 41.75 88 SER A N 1
ATOM 711 C CA . SER A 1 88 ? -9.611 18.211 15.914 1.00 41.75 88 SER A CA 1
ATOM 712 C C . SER A 1 88 ? -8.647 17.309 15.145 1.00 41.75 88 SER A C 1
ATOM 714 O O . SER A 1 88 ? -7.653 16.850 15.707 1.00 41.75 88 SER A O 1
ATOM 716 N N . SER A 1 89 ? -8.908 17.095 13.859 1.00 44.84 89 SER A N 1
ATOM 717 C CA . SER A 1 89 ? -8.084 16.335 12.907 1.00 44.84 89 SER A CA 1
ATOM 718 C C . SER A 1 89 ? -6.695 16.947 12.622 1.00 44.84 89 SER A C 1
ATOM 720 O O . SER A 1 89 ? -6.065 16.618 11.623 1.00 44.84 89 SER A O 1
ATOM 722 N N . GLU A 1 90 ? -6.210 17.867 13.458 1.00 40.75 90 GLU A N 1
ATOM 723 C CA . GLU A 1 90 ? -5.071 18.747 13.166 1.00 40.75 90 GLU A CA 1
ATOM 724 C C . GLU A 1 90 ? -3.718 18.258 13.710 1.00 40.75 90 GLU A C 1
ATOM 726 O O . GLU A 1 90 ? -2.728 18.961 13.546 1.00 40.75 90 GLU A O 1
ATOM 731 N N . HIS A 1 91 ? -3.622 17.092 14.363 1.00 43.28 91 HIS A N 1
ATOM 732 C CA . HIS A 1 91 ? -2.402 16.714 15.107 1.00 43.28 91 HIS A CA 1
ATOM 733 C C . HIS A 1 91 ? -1.950 15.255 14.951 1.00 43.28 91 HIS A C 1
ATOM 735 O O . HIS A 1 91 ? -1.359 14.680 15.862 1.00 43.28 91 HIS A O 1
ATOM 741 N N . TYR A 1 92 ? -2.179 14.648 13.789 1.00 46.50 92 TYR A N 1
ATOM 742 C CA . TYR A 1 92 ? -1.601 13.339 13.490 1.00 46.50 92 TYR A CA 1
ATOM 743 C C . TYR A 1 92 ? -0.307 13.504 12.676 1.00 46.50 92 TYR A C 1
ATOM 745 O O . TYR A 1 92 ? -0.371 13.903 11.509 1.00 46.50 92 TYR A O 1
ATOM 753 N N . PRO A 1 93 ? 0.881 13.260 13.268 1.00 47.25 93 PRO A N 1
ATOM 754 C CA . PRO A 1 93 ? 2.134 13.321 12.528 1.00 47.25 93 PRO A CA 1
ATOM 755 C C . PRO A 1 93 ? 2.132 12.245 11.436 1.00 47.25 93 PRO A C 1
ATOM 757 O O . PRO A 1 93 ? 1.848 11.077 11.702 1.00 47.25 93 PRO A O 1
ATOM 760 N N . ARG A 1 94 ? 2.432 12.635 10.193 1.00 52.84 94 ARG A N 1
ATOM 761 C CA . ARG A 1 94 ? 2.620 11.684 9.089 1.00 52.84 94 ARG A CA 1
ATOM 762 C C . ARG A 1 94 ? 3.923 10.920 9.308 1.00 52.84 94 ARG A C 1
ATOM 764 O O . ARG A 1 94 ? 4.961 11.542 9.506 1.00 52.84 94 ARG A O 1
ATOM 771 N N . ASN A 1 95 ? 3.885 9.594 9.206 1.00 53.97 95 ASN A N 1
ATOM 772 C CA . ASN A 1 95 ? 5.097 8.773 9.113 1.00 53.97 95 ASN A CA 1
ATOM 773 C C . ASN A 1 95 ? 5.671 8.762 7.692 1.00 53.97 95 ASN A C 1
ATOM 775 O O . ASN A 1 95 ? 6.723 8.168 7.456 1.00 53.97 95 ASN A O 1
ATOM 779 N N . TYR A 1 96 ? 4.969 9.391 6.749 1.00 47.38 96 TYR A N 1
ATOM 780 C CA . TYR A 1 96 ? 5.334 9.415 5.350 1.00 47.38 96 TYR A CA 1
ATOM 781 C C . TYR A 1 96 ? 5.476 10.854 4.836 1.00 47.38 96 TYR A C 1
ATOM 783 O O . TYR A 1 96 ? 4.503 11.608 4.770 1.00 47.38 96 TYR A O 1
ATOM 791 N N . GLU A 1 97 ? 6.691 11.225 4.432 1.00 54.75 97 GLU A N 1
ATOM 792 C CA . GLU A 1 97 ? 6.968 12.474 3.718 1.00 54.75 97 GLU A CA 1
ATOM 793 C C . GLU A 1 97 ? 6.729 12.288 2.213 1.00 54.75 97 GLU A C 1
ATOM 795 O O . GLU A 1 97 ? 7.120 11.279 1.621 1.00 54.75 97 GLU A O 1
ATOM 800 N N . LEU A 1 98 ? 6.049 13.250 1.580 1.00 53.56 98 LEU A N 1
ATOM 801 C CA . LEU A 1 98 ? 5.974 13.327 0.120 1.00 53.56 98 LEU A CA 1
ATOM 802 C C . LEU A 1 98 ? 7.389 13.543 -0.404 1.00 53.56 98 LEU A C 1
ATOM 804 O O . LEU A 1 98 ? 7.967 14.608 -0.209 1.00 53.56 98 LEU A O 1
ATOM 808 N N . VAL A 1 99 ? 7.962 12.511 -1.020 1.00 55.31 99 VAL A N 1
ATOM 809 C CA . VAL A 1 99 ? 9.318 12.609 -1.544 1.00 55.31 99 VAL A CA 1
ATOM 810 C C . VAL A 1 99 ? 9.251 13.312 -2.900 1.00 55.31 99 VAL A C 1
ATOM 812 O O . VAL A 1 99 ? 8.908 12.706 -3.914 1.00 55.31 99 VAL A O 1
ATOM 815 N N . GLU A 1 100 ? 9.523 14.615 -2.912 1.00 51.56 100 GLU A N 1
ATOM 816 C CA . GLU A 1 100 ? 9.675 15.401 -4.138 1.00 51.56 100 GLU A CA 1
ATOM 817 C C . GLU A 1 100 ? 11.102 15.216 -4.681 1.00 51.56 100 GLU A C 1
ATOM 819 O O . GLU A 1 100 ? 12.081 15.504 -3.995 1.00 51.56 100 GLU A O 1
ATOM 824 N N . GLY A 1 101 ? 11.248 14.692 -5.904 1.00 57.12 101 GLY A N 1
ATOM 825 C CA . GLY A 1 101 ? 12.566 14.460 -6.502 1.00 57.12 101 GLY A CA 1
ATOM 826 C C . GLY A 1 101 ? 12.544 13.715 -7.838 1.00 57.12 101 GLY A C 1
ATOM 827 O O . GLY A 1 101 ? 11.560 13.071 -8.209 1.00 57.12 101 GLY A O 1
ATOM 828 N N . VAL A 1 102 ? 13.656 13.805 -8.575 1.00 57.91 102 VAL A N 1
ATOM 829 C CA . VAL A 1 102 ? 13.906 12.980 -9.766 1.00 57.91 102 VAL A CA 1
ATOM 830 C C . VAL A 1 102 ? 14.374 11.609 -9.288 1.00 57.91 102 VAL A C 1
ATOM 832 O O . VAL A 1 102 ? 15.527 11.443 -8.902 1.00 57.91 102 VAL A O 1
ATOM 835 N N . PHE A 1 103 ? 13.465 10.637 -9.284 1.00 68.69 103 PHE A N 1
ATOM 836 C CA . PHE A 1 103 ? 13.766 9.258 -8.907 1.00 68.69 103 PHE A CA 1
ATOM 837 C C . PHE A 1 103 ? 14.060 8.409 -10.128 1.00 68.69 103 PHE A C 1
ATOM 839 O O . PHE A 1 103 ? 13.328 8.479 -11.124 1.00 68.69 103 PHE A O 1
ATOM 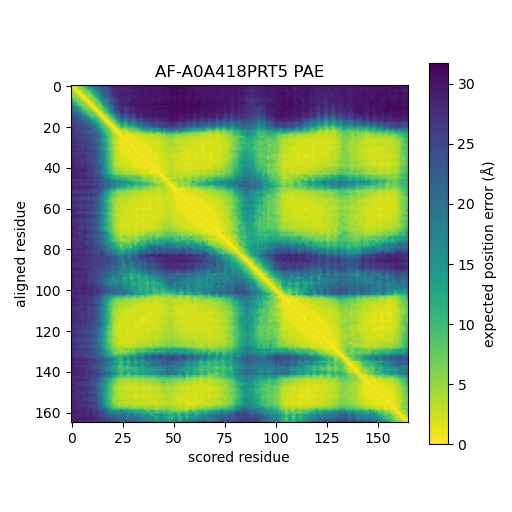846 N N . THR A 1 104 ? 15.084 7.564 -10.011 1.00 80.50 104 THR A N 1
ATOM 847 C CA . THR A 1 104 ? 15.240 6.446 -10.935 1.00 80.50 104 THR A CA 1
ATOM 848 C C . THR A 1 104 ? 14.088 5.464 -10.741 1.00 80.50 104 THR A C 1
ATOM 850 O O . THR A 1 104 ? 13.446 5.407 -9.690 1.00 80.50 104 THR A O 1
ATOM 853 N N . ASP A 1 105 ? 13.824 4.659 -11.757 1.00 80.69 105 ASP A N 1
ATOM 854 C CA . ASP A 1 105 ? 12.812 3.607 -11.704 1.00 80.69 105 ASP A CA 1
ATOM 855 C C . ASP A 1 105 ? 13.042 2.616 -10.552 1.00 80.69 105 ASP A C 1
ATOM 857 O O . ASP A 1 105 ? 12.096 2.217 -9.869 1.00 80.69 105 ASP A O 1
ATOM 861 N N . ALA A 1 106 ? 14.305 2.290 -10.266 1.00 82.69 106 ALA A N 1
ATOM 862 C CA . ALA A 1 106 ? 14.683 1.446 -9.138 1.00 82.69 106 ALA A CA 1
ATOM 863 C C . ALA A 1 106 ? 14.356 2.103 -7.787 1.00 82.69 106 ALA A C 1
ATOM 865 O O . ALA A 1 106 ? 13.801 1.446 -6.900 1.00 82.69 106 ALA A O 1
ATOM 866 N N . ASP A 1 107 ? 14.611 3.407 -7.648 1.00 84.00 107 ASP A N 1
ATOM 867 C CA . ASP A 1 107 ? 14.259 4.155 -6.437 1.00 84.00 107 ASP A CA 1
ATOM 868 C C . ASP A 1 107 ? 12.743 4.210 -6.237 1.00 84.00 107 ASP A C 1
ATOM 870 O O . ASP A 1 107 ? 12.258 4.030 -5.121 1.00 84.00 107 ASP A O 1
ATOM 874 N N . ARG A 1 108 ? 11.969 4.386 -7.317 1.00 85.50 108 ARG A N 1
ATOM 875 C CA . ARG A 1 108 ? 10.496 4.379 -7.257 1.00 85.50 108 ARG A CA 1
ATOM 876 C C . ARG A 1 108 ? 9.972 3.051 -6.727 1.00 85.50 108 ARG A C 1
ATOM 878 O O . ARG A 1 108 ? 9.148 3.037 -5.813 1.00 85.50 108 ARG A O 1
ATOM 885 N N . VAL A 1 109 ? 10.466 1.935 -7.263 1.00 88.19 109 VAL A N 1
ATOM 886 C CA . VAL A 1 109 ? 10.071 0.601 -6.788 1.00 88.19 109 VAL A CA 1
ATOM 887 C C . VAL A 1 109 ? 10.503 0.395 -5.334 1.00 88.19 109 VAL A C 1
ATOM 889 O O . VAL A 1 109 ? 9.706 -0.082 -4.526 1.00 88.19 109 VAL A O 1
ATOM 892 N N . SER A 1 110 ? 11.719 0.804 -4.965 1.00 88.19 110 SER A N 1
ATOM 893 C CA . SER A 1 110 ? 12.224 0.717 -3.587 1.00 88.19 110 SER A CA 1
ATOM 894 C C . SER A 1 110 ? 11.368 1.515 -2.593 1.00 88.19 110 SER A C 1
ATOM 896 O O . SER A 1 110 ? 11.003 1.008 -1.525 1.00 88.19 110 SER A O 1
ATOM 898 N N . ASN A 1 111 ? 10.963 2.731 -2.968 1.00 87.56 111 ASN A N 1
ATOM 899 C CA . ASN A 1 111 ? 10.083 3.583 -2.169 1.00 87.56 111 ASN A CA 1
ATOM 900 C C . ASN A 1 111 ? 8.709 2.936 -1.977 1.00 87.56 111 ASN A C 1
ATOM 902 O O . ASN A 1 111 ? 8.190 2.902 -0.864 1.00 87.56 111 ASN A O 1
ATOM 906 N N . VAL A 1 112 ? 8.148 2.332 -3.026 1.00 90.50 112 VAL A N 1
ATOM 907 C CA . VAL A 1 112 ? 6.859 1.625 -2.953 1.00 90.50 112 VAL A CA 1
ATOM 908 C C . VAL A 1 112 ? 6.951 0.393 -2.050 1.00 90.50 112 VAL A C 1
ATOM 910 O O . VAL A 1 112 ? 6.076 0.181 -1.210 1.00 90.50 112 VAL A O 1
ATOM 913 N N . VAL A 1 113 ? 8.024 -0.398 -2.154 1.00 91.62 113 VAL A N 1
ATOM 914 C CA . VAL A 1 113 ? 8.273 -1.551 -1.266 1.00 91.62 113 VAL A CA 1
ATOM 915 C C . VAL A 1 113 ? 8.397 -1.113 0.194 1.00 91.62 113 VAL A C 1
ATOM 917 O O . VAL A 1 113 ? 7.848 -1.769 1.088 1.00 91.62 113 VAL A O 1
ATOM 920 N N . SER A 1 114 ? 9.103 -0.010 0.439 1.00 90.69 114 SER A N 1
ATOM 921 C CA . SER A 1 114 ? 9.288 0.556 1.777 1.00 90.69 114 SER A CA 1
ATOM 922 C C . SER A 1 114 ? 7.971 1.081 2.342 1.00 90.69 114 SER A C 1
ATOM 924 O O . SER A 1 114 ? 7.609 0.754 3.473 1.00 90.69 114 SER A O 1
ATOM 926 N N . GLY A 1 115 ? 7.193 1.796 1.532 1.00 90.06 115 GLY A N 1
ATOM 927 C CA . GLY A 1 115 ? 5.897 2.317 1.939 1.00 90.06 115 GLY A CA 1
ATOM 928 C C . GLY A 1 115 ? 4.853 1.251 2.217 1.00 90.06 115 GLY A C 1
ATOM 929 O O . GLY A 1 115 ? 4.143 1.344 3.218 1.00 90.06 115 GLY A O 1
ATOM 930 N N . LEU A 1 116 ? 4.838 0.170 1.435 1.00 93.00 116 LEU A N 1
ATOM 931 C CA . LEU A 1 116 ? 4.048 -1.014 1.769 1.00 93.00 116 LEU A CA 1
ATOM 932 C C . LEU A 1 116 ? 4.481 -1.602 3.118 1.00 93.00 116 LEU A C 1
ATOM 934 O O . LEU A 1 116 ? 3.628 -1.984 3.913 1.00 93.00 116 LEU A O 1
ATOM 938 N N . GLY A 1 117 ? 5.784 -1.635 3.416 1.00 91.56 117 GLY A N 1
ATOM 939 C CA . GLY A 1 117 ? 6.304 -2.057 4.721 1.00 91.56 117 GLY A CA 1
ATOM 940 C C . GLY A 1 117 ? 5.763 -1.218 5.884 1.00 91.56 117 GLY A C 1
ATOM 941 O O . GLY A 1 117 ? 5.244 -1.778 6.854 1.00 91.56 117 GLY A O 1
ATOM 942 N N . ASN A 1 118 ? 5.814 0.108 5.756 1.00 90.31 118 ASN A N 1
ATOM 943 C CA . ASN A 1 118 ? 5.294 1.036 6.765 1.00 90.31 118 ASN A CA 1
ATOM 944 C C . ASN A 1 118 ? 3.778 0.874 6.946 1.00 90.31 118 ASN A C 1
ATOM 946 O O . ASN A 1 118 ? 3.288 0.761 8.071 1.00 90.31 118 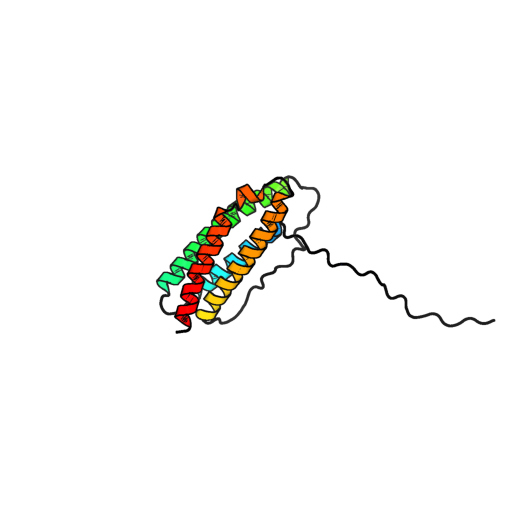ASN A O 1
ATOM 950 N N . LEU A 1 119 ? 3.032 0.775 5.844 1.00 90.19 119 LEU A N 1
ATOM 951 C CA . LEU A 1 119 ? 1.582 0.612 5.874 1.00 90.19 119 LEU A CA 1
ATOM 952 C C . LEU A 1 119 ? 1.165 -0.716 6.525 1.00 90.19 119 LEU A C 1
ATOM 954 O O . LEU A 1 119 ? 0.222 -0.748 7.318 1.00 90.19 119 LEU A O 1
ATOM 958 N N . ILE A 1 120 ? 1.890 -1.805 6.254 1.00 91.00 120 ILE A N 1
ATOM 959 C CA . ILE A 1 120 ? 1.715 -3.111 6.911 1.00 91.00 120 ILE A CA 1
ATOM 960 C C . ILE A 1 120 ? 1.929 -2.984 8.425 1.00 91.00 120 ILE A C 1
ATOM 962 O O . ILE A 1 120 ? 1.137 -3.520 9.206 1.00 91.00 120 ILE A O 1
ATOM 966 N N . GLN A 1 121 ? 2.980 -2.279 8.855 1.00 89.12 121 GLN A N 1
ATOM 967 C CA . GLN A 1 121 ? 3.286 -2.088 10.273 1.00 89.12 121 GLN A CA 1
ATOM 968 C C . GLN A 1 121 ? 2.189 -1.293 10.989 1.00 89.12 121 GLN A C 1
ATOM 970 O O . GLN A 1 121 ? 1.691 -1.749 12.020 1.00 89.12 121 GLN A O 1
ATOM 975 N N . ILE A 1 122 ? 1.771 -0.156 10.427 1.00 86.50 122 ILE A N 1
ATOM 976 C CA . ILE A 1 122 ? 0.705 0.674 11.004 1.00 86.50 122 ILE A CA 1
ATOM 977 C C . ILE A 1 122 ? -0.607 -0.112 11.040 1.00 86.50 122 ILE A C 1
ATOM 979 O O . ILE A 1 122 ? -1.242 -0.179 12.087 1.00 86.50 122 ILE A O 1
ATOM 983 N N . THR A 1 123 ? -0.958 -0.820 9.960 1.00 86.44 123 THR A N 1
ATOM 984 C CA . THR A 1 123 ? -2.159 -1.675 9.911 1.00 86.44 123 THR A CA 1
ATOM 985 C C . THR A 1 123 ? -2.161 -2.716 11.031 1.00 86.44 123 THR A C 1
ATOM 987 O O . THR A 1 123 ? -3.174 -2.892 11.706 1.00 86.44 123 THR A O 1
ATOM 990 N N . ARG A 1 124 ? -1.034 -3.403 11.270 1.00 85.88 124 ARG A N 1
ATOM 991 C CA . ARG A 1 124 ? -0.913 -4.388 12.360 1.00 85.88 124 ARG A CA 1
ATOM 992 C C . ARG A 1 124 ? -1.127 -3.748 13.729 1.00 85.88 124 ARG A C 1
ATOM 994 O O . ARG A 1 124 ? -1.883 -4.291 14.530 1.00 85.88 124 ARG A O 1
ATOM 1001 N N . LEU A 1 125 ? -0.472 -2.619 13.995 1.00 84.31 125 LEU A N 1
ATOM 1002 C CA . LEU A 1 125 ? -0.588 -1.924 15.278 1.00 84.31 125 LEU A CA 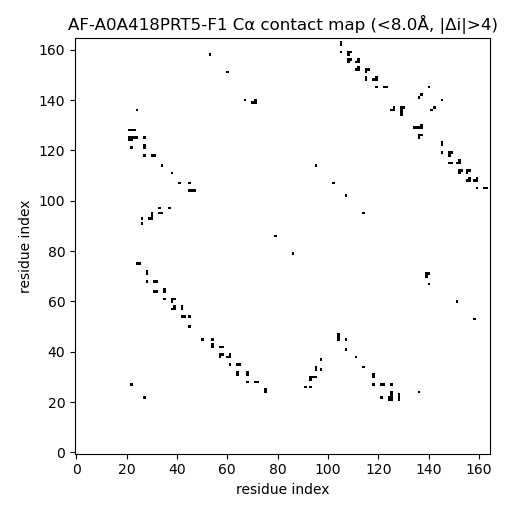1
ATOM 1003 C C . LEU A 1 125 ? -2.020 -1.426 15.513 1.00 84.31 125 LEU A C 1
ATOM 1005 O O . LEU A 1 125 ? -2.574 -1.640 16.587 1.00 84.31 125 LEU A O 1
ATOM 1009 N N . THR A 1 126 ? -2.651 -0.857 14.487 1.00 81.12 126 THR A N 1
ATOM 1010 C CA . THR A 1 126 ? -4.042 -0.399 14.539 1.00 81.12 126 THR A CA 1
ATOM 1011 C C . THR A 1 126 ? -5.027 -1.559 14.742 1.00 81.12 126 THR A C 1
ATOM 1013 O O . THR A 1 126 ? -5.977 -1.417 15.505 1.00 81.12 126 THR A O 1
ATOM 1016 N N . LEU A 1 127 ? -4.797 -2.736 14.142 1.00 79.81 127 LEU A N 1
ATOM 1017 C CA . LEU A 1 127 ? -5.617 -3.937 14.384 1.00 79.81 127 LEU A CA 1
ATOM 1018 C C . LEU A 1 127 ? -5.461 -4.495 15.806 1.00 79.81 127 LEU A C 1
ATOM 1020 O O . LEU A 1 127 ? -6.440 -4.959 16.392 1.00 79.81 127 LEU A O 1
ATOM 1024 N N . ILE A 1 128 ? -4.246 -4.466 16.365 1.00 79.88 128 ILE A N 1
ATOM 1025 C CA . ILE A 1 128 ? -4.010 -4.846 17.766 1.00 79.88 128 ILE A CA 1
ATOM 1026 C C . ILE A 1 128 ? -4.815 -3.924 18.684 1.00 79.88 128 ILE A C 1
ATOM 1028 O O . ILE A 1 128 ? -5.471 -4.411 19.605 1.00 79.88 128 ILE A O 1
ATOM 1032 N N . GLU A 1 129 ? -4.837 -2.626 18.399 1.00 76.38 129 GLU A N 1
ATOM 1033 C CA . GLU A 1 129 ? -5.559 -1.668 19.230 1.00 76.38 129 GLU A CA 1
ATOM 1034 C C . GLU A 1 129 ? -7.083 -1.752 19.058 1.00 76.38 129 GLU A C 1
ATOM 1036 O O . GLU A 1 129 ? -7.804 -1.744 20.050 1.00 76.38 129 GLU A O 1
ATOM 1041 N N . ASP A 1 130 ? -7.585 -2.000 17.847 1.00 74.19 130 ASP A N 1
ATOM 1042 C CA . ASP A 1 130 ? -9.010 -2.275 17.592 1.00 74.19 130 ASP A CA 1
ATOM 1043 C C . ASP A 1 130 ? -9.511 -3.559 18.253 1.00 74.19 130 ASP A C 1
ATOM 1045 O O . ASP A 1 130 ? -10.663 -3.650 18.677 1.00 74.19 130 ASP A O 1
ATOM 1049 N N . SER A 1 131 ? -8.649 -4.570 18.390 1.00 68.19 131 SER A N 1
ATOM 1050 C CA . SER A 1 131 ? -9.012 -5.784 19.126 1.00 68.19 131 SER A CA 1
ATOM 1051 C C . SER A 1 131 ? -9.313 -5.496 20.605 1.00 68.19 131 SER A C 1
ATOM 1053 O O . SER A 1 131 ? -10.034 -6.267 21.241 1.00 68.19 131 SER A O 1
ATOM 1055 N N . ARG A 1 132 ? -8.809 -4.366 21.125 1.00 65.81 132 ARG A N 1
ATOM 1056 C CA . ARG A 1 132 ? -9.057 -3.860 22.480 1.00 65.81 132 ARG A CA 1
ATOM 1057 C C . ARG A 1 132 ? -10.287 -2.943 22.552 1.00 65.81 132 ARG A C 1
ATOM 1059 O O . ARG A 1 132 ? -10.805 -2.756 23.649 1.00 65.81 132 ARG A O 1
ATOM 1066 N N . SER A 1 133 ? -10.789 -2.426 21.424 1.00 57.16 133 SER A N 1
ATOM 1067 C CA . SER A 1 133 ? -11.956 -1.531 21.343 1.00 57.16 133 SER A CA 1
ATOM 1068 C C . SER A 1 133 ? -12.954 -1.963 20.248 1.00 57.16 133 SER A C 1
ATOM 1070 O O . SER A 1 133 ? -12.752 -1.695 19.072 1.00 57.16 133 SER A O 1
ATOM 1072 N N . GLU A 1 134 ? -14.042 -2.644 20.617 1.00 56.34 134 GLU A N 1
ATOM 1073 C CA . GLU A 1 134 ? -15.251 -2.926 19.796 1.00 56.34 134 GLU A CA 1
ATOM 1074 C C . GLU A 1 134 ? -15.120 -3.482 18.341 1.00 56.34 134 GLU A C 1
ATOM 1076 O O . GLU A 1 134 ? -16.134 -3.671 17.661 1.00 56.34 134 GLU A O 1
ATOM 1081 N N . LYS A 1 135 ? -13.939 -3.924 17.878 1.00 59.28 135 LYS A N 1
ATOM 1082 C CA . LYS A 1 135 ? -13.727 -4.708 16.631 1.00 59.28 135 LYS A CA 1
ATOM 1083 C C . LYS A 1 135 ? -14.266 -4.064 15.337 1.00 59.28 135 LYS A C 1
ATOM 1085 O O . LYS A 1 135 ? -14.816 -4.771 14.475 1.00 59.28 135 LYS A O 1
ATOM 1090 N N . VAL A 1 136 ? -14.161 -2.747 15.180 1.00 59.84 136 VAL A N 1
ATOM 1091 C CA . VAL A 1 136 ? -14.680 -2.039 13.997 1.00 59.84 136 VAL A CA 1
ATOM 1092 C C . VAL A 1 136 ? -13.695 -2.141 12.824 1.00 59.84 136 VAL A C 1
ATOM 1094 O O . VAL A 1 136 ? -14.099 -2.517 11.719 1.00 59.84 136 VAL A O 1
ATOM 1097 N N . LEU A 1 137 ? -12.394 -1.925 13.048 1.00 59.16 137 LEU A N 1
ATOM 1098 C CA . LEU A 1 137 ? -11.359 -2.068 12.008 1.00 59.16 137 LEU A CA 1
ATOM 1099 C C . LEU A 1 137 ? -11.213 -3.50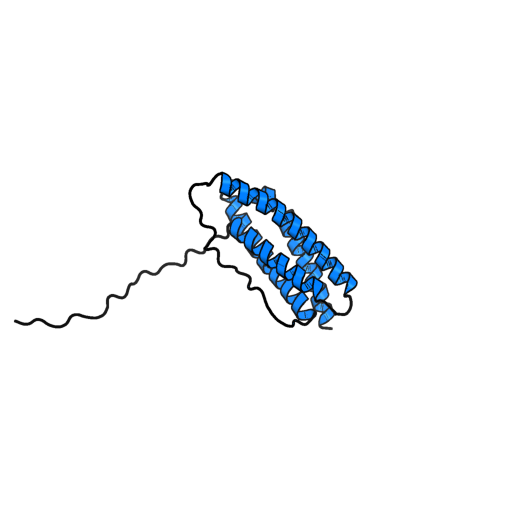6 11.518 1.00 59.16 137 LEU A C 1
ATOM 1101 O O . LEU A 1 137 ? -11.017 -3.729 10.324 1.00 59.16 137 LEU A O 1
ATOM 1105 N N . SER A 1 138 ? -11.349 -4.488 12.408 1.00 60.50 138 SER A N 1
ATOM 1106 C CA . SER A 1 138 ? -11.250 -5.912 12.068 1.00 60.50 138 SER A CA 1
ATOM 1107 C C . SER A 1 138 ? -12.245 -6.323 10.975 1.00 60.50 138 SER A C 1
ATOM 1109 O O . SER A 1 138 ? -11.959 -7.222 10.183 1.00 60.50 138 SER A O 1
ATOM 1111 N N . ARG A 1 139 ? -13.404 -5.652 10.897 1.00 63.34 139 ARG A N 1
ATOM 1112 C CA . ARG A 1 139 ? -14.403 -5.869 9.837 1.00 63.34 139 ARG A CA 1
ATOM 1113 C C . ARG A 1 139 ? -14.108 -5.075 8.565 1.00 63.34 139 ARG A C 1
ATOM 1115 O O . ARG A 1 139 ? -14.511 -5.500 7.487 1.00 63.34 139 ARG A O 1
ATOM 1122 N N . LEU A 1 140 ? -13.404 -3.949 8.674 1.00 63.03 140 LEU A N 1
ATOM 1123 C CA . LEU A 1 140 ? -13.227 -2.990 7.584 1.00 63.03 140 LEU A CA 1
ATOM 1124 C C . LEU A 1 140 ? -11.938 -3.194 6.776 1.00 63.03 140 LEU A C 1
ATOM 1126 O O . LEU A 1 140 ? -11.947 -3.221 5.543 1.00 63.03 140 LEU A O 1
ATOM 1130 N N . VAL A 1 141 ? -10.838 -3.393 7.493 1.00 65.75 141 VAL A N 1
ATOM 1131 C CA . VAL A 1 141 ? -9.476 -3.623 6.991 1.00 65.75 141 VAL A CA 1
ATOM 1132 C C . VAL A 1 141 ? -8.968 -4.990 7.451 1.00 65.75 141 VAL A C 1
ATOM 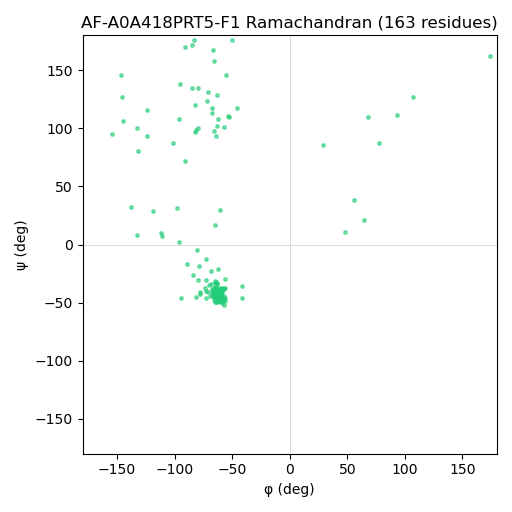1134 O O . VAL A 1 141 ? -7.772 -5.190 7.620 1.00 65.75 141 VAL A O 1
ATOM 1137 N N . GLY A 1 142 ? -9.895 -5.937 7.646 1.00 65.56 142 GLY A N 1
ATOM 1138 C CA . GLY A 1 142 ? -9.641 -7.278 8.175 1.00 65.56 142 GLY A CA 1
ATOM 1139 C C . GLY A 1 142 ? -8.502 -8.040 7.494 1.00 65.56 142 GLY A C 1
ATOM 1140 O O . GLY A 1 142 ? -7.930 -7.598 6.503 1.00 65.56 142 GLY A O 1
ATOM 1141 N N . LYS A 1 143 ? -8.190 -9.237 8.002 1.00 66.94 143 LYS A N 1
ATOM 1142 C CA . LYS A 1 143 ? -7.003 -10.046 7.644 1.00 66.94 143 LYS A CA 1
ATOM 1143 C C . LYS A 1 143 ? -6.639 -10.076 6.146 1.00 66.94 143 LYS A C 1
ATOM 1145 O O . LYS A 1 143 ? -5.459 -10.053 5.810 1.00 66.94 143 LYS A O 1
ATOM 1150 N N . THR A 1 144 ? -7.629 -10.069 5.256 1.00 76.19 144 THR A N 1
ATOM 1151 C CA . THR A 1 144 ? -7.439 -10.041 3.798 1.00 76.19 144 THR A CA 1
ATOM 1152 C C . THR A 1 144 ? -6.745 -8.776 3.279 1.00 76.19 144 THR A C 1
ATOM 1154 O O . THR A 1 144 ? -6.002 -8.853 2.312 1.00 76.19 144 THR A O 1
ATOM 1157 N N . PHE A 1 145 ? -6.973 -7.604 3.885 1.00 83.88 145 PHE A N 1
ATOM 1158 C CA . PHE A 1 145 ? -6.313 -6.354 3.483 1.00 83.88 145 PHE A CA 1
ATOM 1159 C C . PHE A 1 145 ? -4.814 -6.420 3.758 1.00 83.88 145 PHE A C 1
ATOM 1161 O O . PHE A 1 145 ? -4.003 -6.155 2.879 1.00 83.88 145 PHE A O 1
ATOM 1168 N N . TYR A 1 146 ? -4.467 -6.851 4.965 1.00 83.69 146 TYR A N 1
ATOM 1169 C CA . TYR A 1 146 ? -3.094 -7.059 5.383 1.00 83.69 146 TYR A CA 1
ATOM 1170 C C . TYR A 1 146 ? -2.347 -8.059 4.479 1.00 83.69 146 TYR A C 1
ATOM 1172 O O . TYR A 1 146 ? -1.242 -7.773 4.027 1.00 83.69 146 TYR A O 1
ATOM 1180 N N . GLN A 1 147 ? -2.967 -9.205 4.175 1.00 86.19 147 GLN A N 1
ATOM 1181 C CA . GLN A 1 147 ? -2.377 -10.216 3.288 1.00 86.19 147 GLN A CA 1
ATOM 1182 C C . GLN A 1 147 ? -2.150 -9.674 1.877 1.00 86.19 147 GLN A C 1
ATOM 1184 O O . GLN A 1 147 ? -1.119 -9.939 1.266 1.00 86.19 147 GLN A O 1
ATOM 1189 N N . GLU A 1 148 ? -3.089 -8.879 1.368 1.00 89.94 148 GLU A N 1
ATOM 1190 C CA . GLU A 1 148 ? -2.935 -8.258 0.059 1.00 89.94 148 GLU A CA 1
ATOM 1191 C C . GLU A 1 148 ? -1.778 -7.249 0.052 1.00 89.94 148 GLU A C 1
ATOM 1193 O O . GLU A 1 148 ? -0.986 -7.250 -0.885 1.00 89.94 148 GLU A O 1
ATOM 1198 N N . LEU A 1 149 ? -1.590 -6.455 1.114 1.00 91.69 149 LEU A N 1
ATOM 1199 C CA . LEU A 1 149 ? -0.421 -5.573 1.229 1.00 91.69 149 LEU A CA 1
ATOM 1200 C C . LEU A 1 149 ? 0.903 -6.353 1.220 1.00 91.69 149 LEU A C 1
ATOM 1202 O O . LEU A 1 149 ? 1.851 -5.934 0.555 1.00 91.69 149 LEU A O 1
ATOM 1206 N N . GLU A 1 150 ? 0.979 -7.492 1.917 1.00 90.69 150 GLU A N 1
ATOM 1207 C CA . GLU A 1 150 ? 2.162 -8.364 1.886 1.00 90.69 150 GLU A CA 1
ATOM 1208 C C . GLU A 1 150 ? 2.427 -8.929 0.490 1.00 90.69 150 GLU A C 1
ATOM 1210 O O . GLU A 1 150 ? 3.566 -8.882 0.021 1.00 90.69 150 GLU A O 1
ATOM 1215 N N . ASN A 1 151 ? 1.383 -9.404 -0.194 1.00 92.31 151 ASN A N 1
ATOM 1216 C CA . ASN A 1 151 ? 1.485 -9.919 -1.558 1.00 92.31 151 ASN A CA 1
ATOM 1217 C C . ASN A 1 151 ? 1.999 -8.842 -2.519 1.00 92.31 151 ASN A C 1
ATOM 1219 O O . ASN A 1 151 ? 2.907 -9.093 -3.312 1.00 92.31 151 ASN A O 1
ATOM 1223 N N . ARG A 1 152 ? 1.465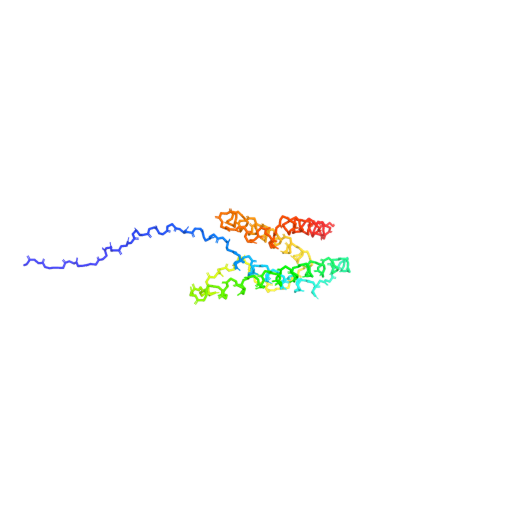 -7.619 -2.418 1.00 93.38 152 ARG A N 1
ATOM 1224 C CA . ARG A 1 152 ? 1.914 -6.484 -3.235 1.00 93.38 152 ARG A CA 1
ATOM 1225 C C . ARG A 1 152 ? 3.360 -6.124 -2.911 1.00 93.38 152 ARG A C 1
ATOM 1227 O O . ARG A 1 152 ? 4.152 -5.941 -3.830 1.00 93.38 152 ARG A O 1
ATOM 1234 N N . ARG A 1 153 ? 3.745 -6.105 -1.631 1.00 93.62 153 ARG A N 1
ATOM 1235 C CA . ARG A 1 153 ? 5.134 -5.831 -1.226 1.00 93.62 153 ARG A CA 1
ATOM 1236 C C . ARG A 1 153 ? 6.094 -6.862 -1.806 1.00 93.62 153 ARG A C 1
ATOM 1238 O O . ARG A 1 153 ? 7.153 -6.490 -2.305 1.00 93.62 153 ARG A O 1
ATOM 1245 N N . TRP A 1 154 ? 5.719 -8.138 -1.764 1.00 92.38 154 TRP A N 1
ATOM 1246 C CA . TRP A 1 154 ? 6.497 -9.217 -2.361 1.00 92.38 154 TRP A CA 1
ATOM 1247 C C . TRP A 1 154 ? 6.637 -9.041 -3.878 1.00 92.38 154 TRP A C 1
ATOM 1249 O O . TRP A 1 154 ? 7.760 -9.072 -4.380 1.00 92.38 154 TRP A O 1
ATOM 1259 N N . LEU A 1 155 ? 5.539 -8.762 -4.586 1.00 91.06 155 LEU A N 1
ATOM 1260 C CA . LEU A 1 155 ? 5.544 -8.532 -6.032 1.00 91.06 155 LEU A CA 1
ATOM 1261 C C . LEU A 1 155 ? 6.493 -7.387 -6.422 1.00 91.06 155 LEU A C 1
ATOM 1263 O O . LEU A 1 155 ? 7.388 -7.579 -7.242 1.00 91.06 155 LEU A O 1
ATOM 1267 N N . PHE A 1 156 ? 6.365 -6.220 -5.785 1.00 90.62 156 PHE A N 1
ATOM 1268 C CA . PHE A 1 156 ? 7.253 -5.083 -6.052 1.00 90.62 156 PHE A CA 1
ATOM 1269 C C . PHE A 1 156 ? 8.713 -5.363 -5.657 1.00 90.62 156 PHE A C 1
ATOM 1271 O O . PHE A 1 156 ? 9.626 -4.911 -6.343 1.00 90.62 156 PHE A O 1
ATOM 1278 N N . SER A 1 157 ? 8.961 -6.174 -4.622 1.00 88.88 157 SER A N 1
ATOM 1279 C CA . SER A 1 157 ? 10.326 -6.585 -4.255 1.00 88.88 157 SER A CA 1
ATOM 1280 C C . SER A 1 157 ? 10.988 -7.515 -5.276 1.00 88.88 157 SER A C 1
ATOM 1282 O O . SER A 1 157 ? 12.213 -7.607 -5.317 1.00 88.88 157 SER A O 1
ATOM 1284 N N . MET A 1 158 ? 10.201 -8.216 -6.098 1.00 86.19 158 MET A N 1
ATOM 1285 C CA . MET A 1 158 ? 10.756 -8.991 -7.205 1.00 86.19 158 MET A CA 1
ATOM 1286 C C . MET A 1 158 ? 11.235 -8.056 -8.308 1.00 86.19 158 MET A C 1
ATOM 1288 O O . MET A 1 158 ? 12.380 -8.178 -8.732 1.00 86.19 158 MET A O 1
ATOM 1292 N N . TYR A 1 159 ? 10.430 -7.059 -8.683 1.00 81.50 159 TYR A N 1
ATOM 1293 C CA . TYR A 1 159 ? 10.842 -6.040 -9.651 1.00 81.50 159 TYR A CA 1
ATOM 1294 C C . TYR A 1 159 ? 12.074 -5.253 -9.190 1.00 81.50 159 TYR A C 1
ATOM 1296 O O . TYR A 1 159 ? 12.960 -4.992 -9.998 1.00 81.50 159 TYR A O 1
ATOM 1304 N N . SER A 1 160 ? 12.195 -4.943 -7.892 1.00 70.81 160 SER A N 1
ATOM 1305 C CA . SER A 1 160 ? 13.386 -4.244 -7.396 1.00 70.81 160 SER A CA 1
ATOM 1306 C C . SER A 1 160 ? 14.656 -5.072 -7.583 1.00 70.81 160 SER A C 1
ATOM 1308 O O . SER A 1 160 ? 15.682 -4.518 -7.943 1.00 70.81 160 SER A O 1
ATOM 1310 N N . LYS A 1 161 ? 14.606 -6.395 -7.389 1.00 66.88 161 LYS A N 1
ATOM 1311 C CA . LYS A 1 161 ? 15.774 -7.272 -7.578 1.00 66.88 161 LYS A CA 1
ATOM 1312 C C . LYS A 1 161 ? 16.205 -7.386 -9.039 1.00 66.88 161 LYS A C 1
ATOM 1314 O O . LYS A 1 161 ? 17.400 -7.497 -9.284 1.00 66.88 161 LYS A O 1
ATOM 1319 N N . TYR A 1 162 ? 15.260 -7.343 -9.978 1.00 58.72 162 TYR A N 1
ATOM 1320 C CA . TYR A 1 162 ? 15.567 -7.375 -11.411 1.00 58.72 162 TYR A CA 1
ATOM 1321 C C . TYR A 1 162 ? 16.170 -6.062 -11.918 1.00 58.72 162 TYR A C 1
ATOM 1323 O O . TYR A 1 162 ? 16.999 -6.096 -12.814 1.00 58.72 162 TYR A O 1
ATOM 1331 N N . LEU A 1 163 ? 15.816 -4.919 -11.323 1.00 55.84 163 LEU A N 1
ATOM 1332 C CA . LEU A 1 163 ? 16.349 -3.611 -11.729 1.00 55.84 163 LEU A CA 1
ATOM 1333 C C . LEU A 1 163 ? 17.820 -3.377 -11.322 1.00 55.84 163 LEU A C 1
ATOM 1335 O O . LEU A 1 163 ? 18.428 -2.425 -11.803 1.00 55.84 163 LEU A O 1
ATOM 1339 N N . PHE A 1 164 ? 18.388 -4.218 -10.447 1.00 51.78 164 PHE A N 1
ATOM 1340 C CA . PHE A 1 164 ? 19.783 -4.128 -9.982 1.00 51.78 164 PHE A CA 1
ATOM 1341 C C . PHE A 1 164 ? 20.692 -5.267 -10.494 1.00 51.78 164 PHE A C 1
ATOM 1343 O O . PHE A 1 164 ? 21.828 -5.378 -10.027 1.00 51.78 164 PHE A O 1
ATOM 1350 N N . MET A 1 165 ? 20.209 -6.117 -11.408 1.00 47.00 165 MET A N 1
ATOM 1351 C CA . MET A 1 165 ? 21.008 -7.134 -12.117 1.00 47.00 165 MET A CA 1
ATOM 1352 C C . MET A 1 165 ? 21.344 -6.666 -13.529 1.00 47.00 165 MET A C 1
ATOM 1354 O O . MET A 1 165 ? 22.492 -6.926 -13.950 1.00 47.00 165 MET A O 1
#

Foldseek 3Di:
DDDDDDDDDPDDPPPPPPPPPQQALLLLLVLLVLLLVLLVVLLVPADDPVNVVVNVLSVVVSVLSVVLSVLSVVVVVVVCVVCVPDDDSPDRDRPDDPDDDDDHNLRSLVVNLVSLVVSLVSLVSNQVVVVVPDCPCCVRCNPVVSVVSVVSSVVSVVVSVVVVD

Radius of gyration: 21.8 Å; Cα contacts (8 Å, |Δi|>4): 105; chains: 1; bounding box: 42×54×76 Å